Protein AF-A0A2J0UCN4-F1 (afdb_monomer)

Organism: Stenotrophomonas maltophilia (NCBI:txid40324)

Nearest PDB structures (foldseek):
  5ihj-assembly1_A  TM=5.653E-01  e=6.505E+00  Escherichia coli K-12
  8ju3-assembly1_A  TM=4.635E-01  e=6.132E+00  Escherichia phage Mu

Mean predicted aligned error: 7.04 Å

Structure (mmCIF, N/CA/C/O backbone):
data_AF-A0A2J0UCN4-F1
#
_entry.id   AF-A0A2J0UCN4-F1
#
loop_
_atom_site.group_PDB
_atom_site.id
_atom_site.type_symbol
_atom_site.label_atom_id
_atom_site.label_alt_id
_atom_site.label_comp_id
_atom_site.label_asym_id
_atom_site.label_entity_id
_atom_site.label_seq_id
_atom_site.pdbx_PDB_ins_code
_atom_site.Cartn_x
_atom_site.Cartn_y
_atom_site.Cartn_z
_atom_site.occupancy
_atom_site.B_iso_or_equiv
_atom_site.auth_seq_id
_atom_site.auth_comp_id
_atom_site.auth_asym_id
_atom_site.auth_atom_id
_atom_site.pdbx_PDB_model_num
ATOM 1 N N . MET A 1 1 ? -7.588 11.778 -7.143 1.00 81.62 1 MET A N 1
ATOM 2 C CA . MET A 1 1 ? -6.774 11.064 -6.148 1.00 81.62 1 MET A CA 1
ATOM 3 C C . MET A 1 1 ? -5.934 12.008 -5.296 1.00 81.62 1 MET A C 1
ATOM 5 O O . MET A 1 1 ? -5.315 12.928 -5.822 1.00 81.62 1 MET A O 1
ATOM 9 N N . LYS A 1 2 ? -5.925 11.775 -3.985 1.0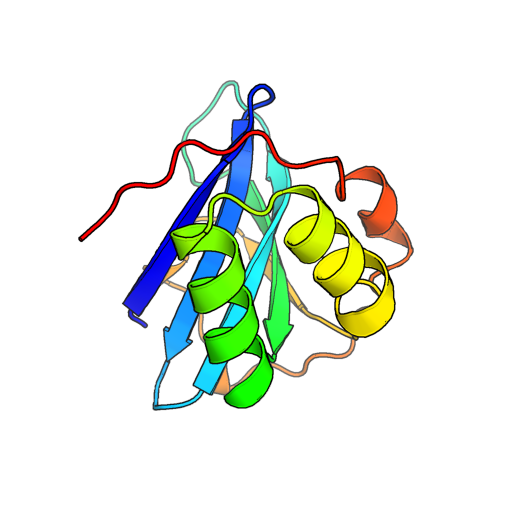0 82.25 2 LYS A N 1
ATOM 10 C CA . LYS A 1 2 ? -5.149 12.488 -2.969 1.00 82.25 2 LYS A CA 1
ATOM 11 C C . LYS A 1 2 ? -4.241 11.492 -2.245 1.00 82.25 2 LYS A C 1
ATOM 13 O O . LYS A 1 2 ? -4.709 10.428 -1.851 1.00 82.25 2 LYS A O 1
ATOM 18 N N . ILE A 1 3 ? -2.971 11.836 -2.036 1.00 77.31 3 ILE A N 1
ATOM 19 C CA . ILE A 1 3 ? -2.081 11.068 -1.156 1.00 77.31 3 ILE A CA 1
ATOM 20 C C . ILE A 1 3 ? -2.292 11.589 0.268 1.00 77.31 3 ILE A C 1
ATOM 22 O O . ILE A 1 3 ? -2.089 12.769 0.543 1.00 77.31 3 ILE A O 1
ATOM 26 N N . ASP A 1 4 ? -2.777 10.716 1.144 1.00 71.06 4 ASP A N 1
ATOM 27 C CA . ASP A 1 4 ? -3.084 11.006 2.548 1.00 71.06 4 ASP A CA 1
ATOM 28 C C . ASP A 1 4 ? -1.888 10.716 3.466 1.00 71.06 4 ASP A C 1
ATOM 30 O O . ASP A 1 4 ? -1.780 11.295 4.544 1.00 71.06 4 ASP A O 1
ATOM 34 N N . LEU A 1 5 ? -1.020 9.787 3.062 1.00 72.06 5 LEU A N 1
ATOM 35 C CA . LEU A 1 5 ? 0.179 9.401 3.792 1.00 72.06 5 LEU A CA 1
ATOM 36 C C . LEU A 1 5 ? 1.251 8.948 2.805 1.00 72.06 5 LEU A C 1
ATOM 38 O O . LEU A 1 5 ? 0.952 8.170 1.900 1.00 72.06 5 LEU A O 1
ATOM 42 N N . LEU A 1 6 ? 2.489 9.366 3.052 1.00 68.19 6 LEU A N 1
ATOM 43 C CA . LEU A 1 6 ? 3.689 8.912 2.365 1.00 68.19 6 LEU A CA 1
ATOM 44 C C . LEU A 1 6 ? 4.693 8.409 3.409 1.00 68.19 6 LEU A C 1
ATOM 46 O O . LEU A 1 6 ? 5.004 9.135 4.351 1.00 68.19 6 LEU A O 1
ATOM 50 N N . VAL A 1 7 ? 5.175 7.178 3.251 1.00 69.25 7 VAL A N 1
ATOM 51 C CA . VAL A 1 7 ? 6.237 6.578 4.069 1.00 69.25 7 VAL A CA 1
ATOM 52 C C . VAL A 1 7 ? 7.309 6.045 3.125 1.00 69.25 7 VAL A C 1
ATOM 54 O O . VAL A 1 7 ? 7.015 5.227 2.254 1.00 69.25 7 VAL A O 1
ATOM 57 N N . GLU A 1 8 ? 8.543 6.512 3.290 1.00 63.12 8 GLU A N 1
ATOM 58 C CA . GLU A 1 8 ? 9.696 6.118 2.475 1.00 63.12 8 GLU A CA 1
ATOM 59 C C . GLU A 1 8 ? 10.703 5.311 3.301 1.00 63.12 8 GLU A C 1
ATOM 61 O O . GLU A 1 8 ? 10.878 5.543 4.497 1.00 63.12 8 GLU A O 1
ATOM 66 N N . TRP A 1 9 ? 11.336 4.334 2.655 1.00 67.06 9 TRP A N 1
ATOM 67 C CA . TRP A 1 9 ? 12.198 3.336 3.276 1.00 67.06 9 TRP A CA 1
ATOM 68 C C . TRP A 1 9 ? 13.666 3.558 2.913 1.00 67.06 9 TRP A C 1
ATOM 70 O O . TRP A 1 9 ? 13.990 4.169 1.898 1.00 67.06 9 TRP A O 1
ATOM 80 N N . TYR A 1 10 ? 14.578 3.009 3.723 1.00 50.75 10 TYR A N 1
ATOM 81 C CA . TYR A 1 10 ? 16.027 3.174 3.530 1.00 50.75 10 TYR A CA 1
ATOM 82 C C . TYR A 1 10 ? 16.559 2.552 2.221 1.00 50.75 10 TYR A C 1
ATOM 84 O O . TYR A 1 10 ? 17.626 2.937 1.751 1.00 50.75 10 TYR A O 1
ATOM 92 N N . ASP A 1 11 ? 15.831 1.609 1.615 1.00 58.38 11 ASP A N 1
ATOM 93 C CA . ASP A 1 11 ? 16.145 1.025 0.304 1.00 58.38 11 ASP A CA 1
ATOM 94 C C . ASP A 1 11 ? 15.367 1.666 -0.859 1.00 58.38 11 ASP A C 1
ATOM 96 O O . ASP A 1 11 ? 15.429 1.165 -1.978 1.00 58.38 11 ASP A O 1
ATOM 100 N N . GLY A 1 12 ? 14.677 2.786 -0.617 1.00 57.94 12 GLY A N 1
ATOM 101 C CA . GLY A 1 12 ? 13.904 3.518 -1.621 1.00 57.94 12 GLY A CA 1
ATOM 102 C C . GLY A 1 12 ? 12.508 2.944 -1.885 1.00 57.94 12 GLY A C 1
ATOM 103 O O . GLY A 1 12 ? 11.764 3.496 -2.702 1.00 57.94 12 GLY A O 1
ATOM 104 N N . GLU A 1 13 ? 12.109 1.864 -1.204 1.00 68.19 13 GLU A N 1
ATOM 105 C CA . GLU A 1 13 ? 10.730 1.382 -1.264 1.00 68.19 13 GLU A CA 1
ATOM 106 C C . GLU A 1 13 ? 9.776 2.455 -0.704 1.00 68.19 13 GLU A C 1
ATOM 108 O O . GLU A 1 13 ? 10.054 3.124 0.291 1.00 68.19 13 GLU A O 1
ATOM 113 N N . LEU A 1 14 ? 8.649 2.673 -1.386 1.00 73.94 14 LEU A N 1
ATOM 114 C CA . LEU A 1 14 ? 7.692 3.730 -1.061 1.00 73.94 14 LEU A CA 1
ATOM 115 C C . LEU A 1 14 ? 6.337 3.118 -0.732 1.00 73.94 14 LEU A C 1
ATOM 117 O O . LEU A 1 14 ? 5.817 2.308 -1.501 1.00 73.94 14 LEU A O 1
ATOM 121 N N . GLN A 1 15 ? 5.750 3.531 0.388 1.00 78.56 15 GLN A N 1
ATOM 122 C CA . GLN A 1 15 ? 4.423 3.108 0.820 1.00 78.56 15 GLN A CA 1
ATOM 123 C C . GLN A 1 15 ? 3.515 4.315 1.002 1.00 78.56 15 GLN A C 1
ATOM 125 O O . GLN A 1 15 ? 3.934 5.364 1.492 1.00 78.56 15 GLN A O 1
ATOM 130 N N . GLN A 1 16 ? 2.262 4.185 0.577 1.00 81.31 16 GLN A N 1
ATOM 131 C CA . GLN A 1 16 ? 1.328 5.304 0.545 1.00 81.31 16 GLN A CA 1
ATOM 132 C C . GLN A 1 16 ? -0.080 4.887 0.940 1.00 81.31 16 GLN A C 1
ATOM 134 O O . GLN A 1 16 ? -0.561 3.830 0.533 1.00 81.31 16 GLN A O 1
ATOM 139 N N . VAL A 1 17 ? -0.773 5.764 1.669 1.00 82.44 17 VAL A N 1
ATOM 140 C CA . VAL A 1 17 ? -2.236 5.720 1.783 1.00 82.44 17 VAL A CA 1
ATOM 141 C C . VAL A 1 17 ? -2.801 6.786 0.863 1.00 82.44 17 VAL A C 1
ATOM 143 O O . VAL A 1 17 ? -2.397 7.946 0.933 1.00 82.44 17 VAL A O 1
ATOM 146 N N . MET A 1 18 ? -3.751 6.404 0.022 1.00 86.75 18 MET A N 1
ATOM 147 C CA . MET A 1 18 ? -4.372 7.292 -0.956 1.00 86.75 18 MET A CA 1
ATOM 148 C C . MET A 1 18 ? -5.887 7.293 -0.793 1.00 86.75 18 MET A C 1
ATOM 150 O O . MET A 1 18 ? -6.477 6.304 -0.353 1.00 86.75 18 MET A O 1
ATOM 154 N N . GLU A 1 19 ? -6.511 8.396 -1.182 1.00 86.00 19 GLU A N 1
ATOM 155 C CA . GLU A 1 19 ? -7.954 8.569 -1.252 1.00 86.00 19 GLU A CA 1
ATOM 156 C C . GLU A 1 19 ? -8.367 8.935 -2.682 1.00 86.00 19 GLU A C 1
ATOM 158 O O . GLU A 1 19 ? -7.788 9.824 -3.310 1.00 86.00 19 GLU A O 1
ATOM 163 N N . ASP A 1 20 ? -9.361 8.232 -3.219 1.00 85.38 20 ASP A N 1
ATOM 164 C CA . ASP A 1 20 ? -9.959 8.559 -4.512 1.00 85.38 20 ASP A CA 1
ATOM 165 C C . ASP A 1 20 ? -11.471 8.336 -4.466 1.00 85.38 20 ASP A C 1
ATOM 167 O O . ASP A 1 20 ? -11.946 7.207 -4.331 1.00 85.38 20 ASP A O 1
ATOM 171 N N . GLY A 1 21 ? -12.245 9.420 -4.548 1.00 83.69 21 GLY A N 1
ATOM 172 C CA . GLY A 1 21 ? -13.709 9.354 -4.567 1.00 83.69 21 GLY A CA 1
ATOM 173 C C . GLY A 1 21 ? -14.328 8.739 -3.304 1.00 83.69 21 GLY A C 1
ATOM 174 O O . GLY A 1 21 ? -15.334 8.039 -3.393 1.00 83.69 21 GLY A O 1
ATOM 175 N N . GLY A 1 22 ? -13.729 8.958 -2.130 1.00 83.75 22 GLY A N 1
ATOM 176 C CA . GLY A 1 22 ? -14.177 8.418 -0.843 1.00 83.75 22 GLY A CA 1
ATOM 177 C C . GLY A 1 22 ? -13.715 6.987 -0.549 1.00 83.75 22 GLY A C 1
ATOM 178 O O . GLY A 1 22 ? -14.072 6.430 0.494 1.00 83.75 22 GLY A O 1
ATOM 179 N N . ARG A 1 23 ? -12.922 6.383 -1.441 1.00 86.88 23 ARG A N 1
ATOM 180 C CA . ARG A 1 23 ? -12.292 5.073 -1.238 1.00 86.88 23 ARG A CA 1
ATOM 181 C C . ARG A 1 23 ? -10.841 5.247 -0.831 1.00 86.88 23 ARG A C 1
ATOM 183 O O . ARG A 1 23 ? -10.173 6.159 -1.304 1.00 86.88 23 ARG A O 1
ATOM 190 N N . TYR A 1 24 ? -10.368 4.351 0.028 1.00 89.62 24 TYR A N 1
ATOM 191 C CA . TYR A 1 24 ? -8.999 4.365 0.520 1.00 89.62 24 TYR A CA 1
ATOM 192 C C . TYR A 1 24 ? -8.211 3.203 -0.056 1.00 89.62 24 TYR A C 1
A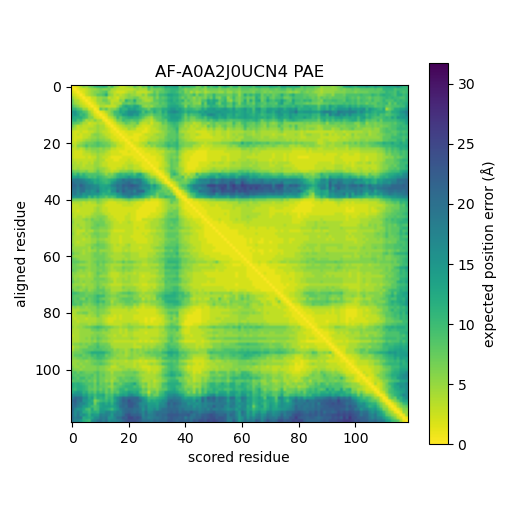TOM 194 O O . TYR A 1 24 ? -8.718 2.083 -0.149 1.00 89.62 24 TYR A O 1
ATOM 202 N N . PHE A 1 25 ? -6.954 3.466 -0.375 1.00 90.12 25 PHE A N 1
ATOM 203 C CA . PHE A 1 25 ? -6.051 2.495 -0.966 1.00 90.12 25 PHE A CA 1
ATOM 204 C C . PHE A 1 25 ? -4.718 2.527 -0.243 1.00 90.12 25 PHE A C 1
ATOM 206 O O . PHE A 1 25 ? -4.298 3.572 0.255 1.00 90.12 25 PHE A O 1
ATOM 213 N N . TYR A 1 26 ? -4.069 1.373 -0.197 1.00 88.44 26 TYR A N 1
ATOM 214 C CA . TYR A 1 26 ? -2.685 1.247 0.218 1.00 88.44 26 TYR A CA 1
ATOM 215 C C . TYR A 1 26 ? -1.862 0.866 -1.002 1.00 88.44 26 TYR A C 1
ATOM 217 O O . TYR A 1 26 ? -2.231 -0.080 -1.696 1.00 88.44 26 TYR A O 1
ATOM 225 N N . ALA A 1 27 ? -0.789 1.602 -1.266 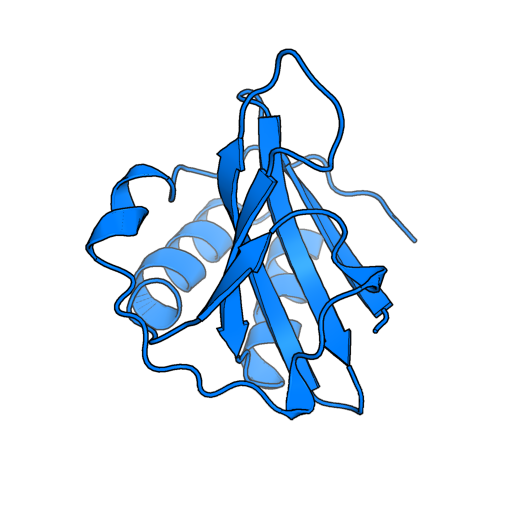1.00 88.62 27 ALA A N 1
ATOM 226 C CA . ALA A 1 27 ? 0.153 1.321 -2.339 1.00 88.62 27 ALA A CA 1
ATOM 227 C C . ALA A 1 27 ? 1.524 1.011 -1.753 1.00 88.62 27 ALA A C 1
ATOM 229 O O . ALA A 1 27 ? 1.967 1.683 -0.822 1.00 88.62 27 ALA A O 1
ATOM 230 N N . ILE A 1 28 ? 2.186 0.004 -2.311 1.00 84.56 28 ILE A N 1
ATOM 231 C CA . ILE A 1 28 ? 3.522 -0.427 -1.903 1.00 84.56 28 ILE A CA 1
ATOM 232 C C . ILE A 1 28 ? 4.354 -0.601 -3.156 1.00 84.56 28 ILE A C 1
ATOM 234 O O . ILE A 1 28 ? 3.948 -1.329 -4.057 1.00 84.56 28 ILE A O 1
ATOM 238 N N . CYS A 1 29 ? 5.502 0.061 -3.218 1.00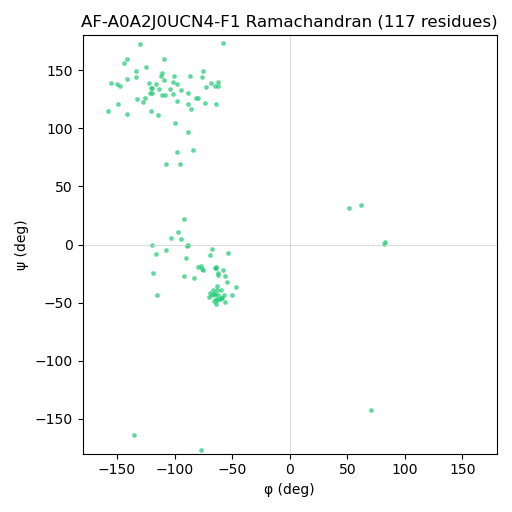 83.88 29 CYS A N 1
ATOM 239 C CA . CYS A 1 29 ? 6.468 -0.143 -4.284 1.00 83.88 29 CYS A CA 1
ATOM 240 C C . CYS A 1 29 ? 7.001 -1.582 -4.214 1.00 83.88 29 CYS A C 1
ATOM 242 O O . CYS A 1 29 ? 7.545 -1.991 -3.194 1.00 83.88 29 CYS A O 1
ATOM 244 N N . VAL A 1 30 ? 6.819 -2.351 -5.286 1.00 83.00 30 VAL A N 1
ATOM 245 C CA . VAL A 1 30 ? 7.247 -3.757 -5.399 1.00 83.00 30 VAL A CA 1
ATOM 246 C C . VAL A 1 30 ? 8.298 -3.963 -6.486 1.00 83.00 30 VAL A C 1
ATOM 248 O O . VAL A 1 30 ? 8.850 -5.049 -6.615 1.00 83.00 30 VAL A O 1
ATOM 251 N N . ALA A 1 31 ? 8.582 -2.943 -7.289 1.00 79.94 31 ALA A N 1
ATOM 252 C CA . ALA A 1 31 ? 9.755 -2.899 -8.147 1.00 79.94 31 ALA A CA 1
ATOM 253 C C . ALA A 1 31 ? 10.106 -1.438 -8.429 1.00 79.94 31 ALA A C 1
ATOM 255 O O . ALA A 1 31 ? 9.215 -0.630 -8.671 1.00 79.94 31 ALA A O 1
ATOM 256 N N . ALA A 1 32 ? 11.392 -1.109 -8.413 1.00 72.75 32 ALA A N 1
ATOM 257 C CA . ALA A 1 32 ? 11.891 0.185 -8.848 1.00 72.75 32 ALA A CA 1
ATOM 258 C C . ALA A 1 32 ? 13.281 0.011 -9.459 1.00 72.75 32 ALA A C 1
ATOM 260 O O . ALA A 1 32 ? 14.122 -0.689 -8.887 1.00 72.75 32 ALA A O 1
ATOM 261 N N . ASP A 1 33 ? 13.529 0.665 -10.590 1.00 67.56 33 ASP A N 1
ATOM 262 C CA . ASP A 1 33 ? 14.894 0.966 -11.011 1.00 67.56 33 ASP A CA 1
ATOM 263 C C . ASP A 1 33 ? 15.296 2.313 -10.398 1.00 67.56 33 ASP A C 1
ATOM 265 O O . ASP A 1 33 ? 14.949 3.380 -10.894 1.00 67.56 33 ASP A O 1
ATOM 269 N N . PHE A 1 34 ? 15.992 2.271 -9.261 1.00 56.78 34 PHE A N 1
ATOM 270 C CA . PHE A 1 34 ? 16.382 3.473 -8.512 1.00 56.78 34 PHE A CA 1
ATOM 271 C C . PHE A 1 34 ? 17.417 4.354 -9.226 1.00 56.78 34 PHE A C 1
ATOM 273 O O . PHE A 1 34 ? 17.790 5.401 -8.692 1.00 56.78 34 PHE A O 1
ATOM 280 N N . SER A 1 35 ? 17.915 3.932 -10.392 1.00 55.75 35 SER A N 1
ATOM 281 C CA . SER A 1 35 ? 18.827 4.737 -11.203 1.00 55.75 35 SER A CA 1
ATOM 282 C C . SER A 1 35 ? 18.110 5.814 -12.028 1.00 55.75 35 SER A C 1
ATOM 284 O O . SER A 1 35 ? 18.746 6.808 -12.384 1.00 55.75 35 SER A O 1
ATOM 286 N N . GLU A 1 36 ? 16.797 5.685 -12.251 1.00 49.62 36 GLU A N 1
ATOM 287 C CA . GLU A 1 36 ? 15.986 6.640 -13.008 1.00 49.62 36 GLU A CA 1
ATOM 288 C C . GLU A 1 36 ? 14.705 7.062 -12.251 1.00 49.62 36 GLU A C 1
ATOM 290 O O . GLU A 1 36 ? 14.436 6.669 -11.116 1.00 49.62 36 GLU A O 1
ATOM 295 N N . THR A 1 37 ? 14.001 8.045 -12.815 1.00 52.66 37 THR A N 1
ATOM 296 C CA . THR A 1 37 ? 12.917 8.825 -12.186 1.00 52.66 37 THR A CA 1
ATOM 297 C C . THR A 1 37 ? 11.728 7.990 -11.668 1.00 52.66 37 THR A C 1
ATOM 299 O O . THR A 1 37 ? 11.600 6.805 -11.932 1.00 52.66 37 THR A O 1
ATOM 302 N N . ALA A 1 38 ? 10.778 8.625 -10.965 1.00 56.03 38 ALA A N 1
ATOM 303 C CA . ALA A 1 38 ? 9.571 7.992 -10.399 1.00 56.03 38 ALA A CA 1
ATOM 304 C C . ALA A 1 38 ? 8.682 7.192 -11.388 1.00 56.03 38 ALA A C 1
ATOM 306 O O . ALA A 1 38 ? 7.741 6.533 -10.947 1.00 56.03 38 ALA A O 1
ATOM 307 N N . LEU A 1 39 ? 8.964 7.250 -12.693 1.00 58.12 39 LEU A N 1
ATOM 308 C CA . LEU A 1 39 ? 8.267 6.524 -13.755 1.00 58.12 39 LEU A CA 1
ATOM 309 C C . LEU A 1 39 ? 8.624 5.030 -13.809 1.00 58.12 39 LEU A C 1
ATOM 311 O O . LEU A 1 39 ? 7.794 4.250 -14.262 1.00 58.12 39 LEU A O 1
ATOM 315 N N . ASP A 1 40 ? 9.773 4.618 -13.267 1.00 70.69 40 ASP A N 1
ATOM 316 C CA . ASP A 1 40 ? 10.236 3.219 -13.305 1.00 70.69 40 ASP A CA 1
ATOM 317 C C . ASP A 1 40 ? 9.804 2.402 -12.079 1.00 70.69 40 ASP A C 1
ATOM 319 O O . ASP A 1 40 ? 10.424 1.400 -11.715 1.00 70.69 40 ASP A O 1
ATOM 323 N N . ARG A 1 41 ? 8.747 2.854 -11.396 1.00 81.12 41 ARG A N 1
ATOM 324 C CA . ARG A 1 41 ? 8.227 2.225 -10.180 1.00 81.12 41 ARG A CA 1
ATOM 325 C C . ARG A 1 41 ? 6.958 1.446 -10.477 1.00 81.12 41 ARG A C 1
ATOM 327 O O . ARG A 1 41 ? 6.037 1.968 -11.098 1.00 81.12 41 ARG A O 1
ATOM 334 N N . VAL A 1 42 ? 6.894 0.229 -9.955 1.00 86.56 42 VAL A N 1
ATOM 335 C CA . VAL A 1 42 ? 5.707 -0.622 -9.937 1.00 86.56 42 VAL A CA 1
ATOM 336 C C . VAL A 1 42 ? 5.191 -0.685 -8.511 1.00 86.56 42 VAL A C 1
ATOM 338 O O . VAL A 1 42 ? 5.928 -1.027 -7.586 1.00 86.56 42 VAL A O 1
ATOM 341 N N . TYR A 1 43 ? 3.908 -0.408 -8.338 1.00 88.56 43 TYR A N 1
ATOM 342 C CA . TYR A 1 43 ? 3.220 -0.450 -7.063 1.00 88.56 43 TYR A CA 1
ATOM 343 C C . TYR A 1 43 ? 2.183 -1.557 -7.055 1.00 88.56 43 TYR A C 1
ATOM 345 O O . TYR A 1 43 ? 1.371 -1.669 -7.968 1.00 88.56 43 TYR A O 1
ATOM 353 N N . PHE A 1 44 ? 2.168 -2.335 -5.981 1.00 89.56 44 PHE A N 1
ATOM 354 C CA . PHE A 1 44 ? 1.040 -3.179 -5.637 1.00 89.56 44 PHE A CA 1
ATOM 355 C C . PHE A 1 44 ? 0.064 -2.367 -4.788 1.00 89.56 44 PHE A C 1
ATOM 357 O O . PHE A 1 44 ? 0.426 -1.847 -3.729 1.00 89.56 44 PHE A O 1
ATOM 364 N N . VAL A 1 45 ? -1.1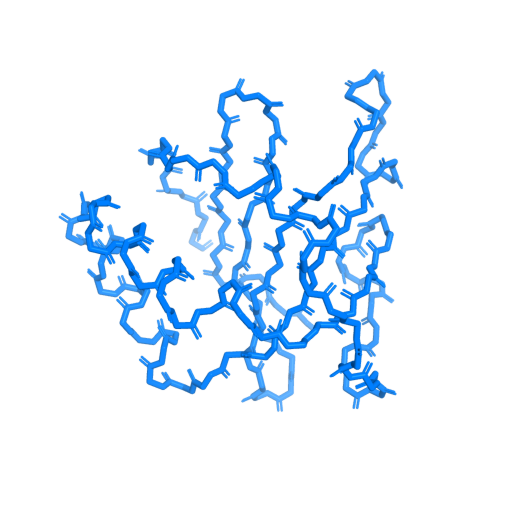68 -2.239 -5.270 1.00 90.88 45 VAL A N 1
ATOM 365 C CA . VAL A 1 45 ? -2.205 -1.396 -4.676 1.00 90.88 45 VAL A CA 1
ATOM 366 C C . VAL A 1 45 ? -3.397 -2.252 -4.282 1.00 90.88 45 VAL A C 1
ATOM 368 O O . VAL A 1 45 ? -3.858 -3.077 -5.064 1.00 90.88 45 VAL A O 1
ATOM 371 N N . PHE A 1 46 ? -3.938 -2.045 -3.085 1.00 91.38 46 PHE A N 1
ATOM 372 C CA . PHE A 1 46 ? -5.133 -2.750 -2.618 1.00 91.38 46 PHE A CA 1
ATOM 373 C C . PHE A 1 46 ? -6.062 -1.844 -1.808 1.00 91.38 46 PHE A C 1
ATOM 375 O O . PHE A 1 46 ? -5.668 -0.802 -1.280 1.00 91.38 46 PHE A O 1
ATOM 382 N N . ASN A 1 47 ? -7.329 -2.251 -1.704 1.00 91.38 47 ASN A N 1
ATOM 383 C CA . ASN A 1 47 ? -8.353 -1.489 -0.992 1.00 91.38 47 ASN A CA 1
ATOM 384 C C . ASN A 1 47 ? -8.167 -1.549 0.532 1.00 91.38 47 ASN A C 1
ATOM 386 O O . ASN A 1 47 ? -8.026 -2.625 1.129 1.00 91.38 47 ASN A O 1
ATOM 390 N N . LEU A 1 48 ? -8.301 -0.386 1.167 1.00 89.75 48 LEU A N 1
ATOM 391 C CA . LEU A 1 48 ? -8.420 -0.236 2.610 1.00 89.75 48 LEU A CA 1
ATOM 392 C C . LEU A 1 48 ? -9.871 -0.003 3.010 1.00 89.75 48 LEU A C 1
ATOM 394 O O . LEU A 1 48 ? -10.603 0.790 2.416 1.00 89.75 48 LEU A O 1
ATOM 398 N N . LEU A 1 49 ? -10.270 -0.633 4.109 1.00 89.81 49 LEU A N 1
ATOM 399 C CA . LEU A 1 49 ? -11.501 -0.271 4.790 1.00 89.81 49 LEU A CA 1
ATOM 400 C C . LEU A 1 49 ? -11.293 1.045 5.560 1.00 89.81 49 LEU A C 1
ATOM 402 O O . LEU A 1 49 ? -10.213 1.268 6.116 1.00 89.81 49 LEU A O 1
ATOM 406 N N . PRO A 1 50 ? -12.333 1.882 5.738 1.00 87.62 50 PRO A N 1
ATOM 407 C CA . PRO A 1 50 ? -12.218 3.123 6.511 1.00 87.62 50 PRO A CA 1
ATOM 408 C C . PRO A 1 50 ? -11.667 2.923 7.932 1.00 87.62 50 PRO A C 1
ATOM 410 O O . PRO A 1 50 ? -10.970 3.782 8.470 1.00 87.62 50 PRO A O 1
ATOM 413 N N . ARG A 1 51 ? -11.958 1.770 8.553 1.00 89.25 51 ARG A N 1
ATOM 414 C CA . ARG A 1 51 ? -11.400 1.402 9.863 1.00 89.25 51 ARG A CA 1
ATOM 415 C C . ARG A 1 51 ? -9.889 1.169 9.815 1.00 89.25 51 ARG A C 1
ATOM 417 O O . ARG A 1 51 ? -9.211 1.607 10.728 1.00 89.25 51 ARG A O 1
ATOM 424 N N . GLU A 1 52 ? -9.380 0.547 8.755 1.00 89.69 52 GLU A N 1
ATOM 425 C CA . GLU A 1 52 ? -7.951 0.261 8.590 1.00 89.69 52 GLU A CA 1
ATOM 426 C C . GLU A 1 52 ? -7.176 1.550 8.366 1.00 89.69 52 GLU A C 1
ATOM 428 O O . GLU A 1 52 ? -6.166 1.758 9.022 1.00 89.69 52 GLU A O 1
ATOM 433 N N . ARG A 1 53 ? -7.711 2.473 7.558 1.00 87.00 53 ARG A N 1
ATOM 434 C CA . ARG A 1 53 ? -7.134 3.813 7.393 1.00 87.00 53 ARG A CA 1
ATOM 435 C C . ARG A 1 53 ? -7.010 4.556 8.727 1.00 87.00 53 ARG A C 1
ATOM 437 O O . ARG A 1 53 ? -5.976 5.154 9.003 1.00 87.00 53 ARG A O 1
ATOM 444 N N . ARG A 1 54 ? -8.040 4.492 9.581 1.00 87.31 54 ARG A N 1
ATOM 445 C CA . ARG A 1 54 ? -7.976 5.073 10.936 1.00 87.31 54 ARG A CA 1
ATOM 446 C C . ARG A 1 54 ? -6.950 4.372 11.823 1.00 87.31 54 ARG A C 1
ATOM 448 O O . ARG A 1 54 ? -6.226 5.058 12.534 1.00 87.31 54 ARG A O 1
ATOM 455 N N . THR A 1 55 ? -6.883 3.042 11.786 1.00 89.31 55 THR A N 1
ATOM 456 C CA . THR A 1 55 ? -5.902 2.276 12.568 1.00 89.31 55 THR A CA 1
ATOM 457 C C . THR A 1 55 ? -4.475 2.604 12.136 1.00 89.31 55 THR A C 1
ATOM 459 O O . THR A 1 55 ? -3.669 2.930 12.995 1.00 89.31 55 THR A O 1
ATOM 462 N N . ILE A 1 56 ? -4.185 2.612 10.831 1.00 83.25 56 ILE A N 1
ATOM 463 C CA . ILE A 1 56 ? -2.877 3.002 10.281 1.00 83.25 56 ILE A CA 1
ATOM 464 C C . ILE A 1 56 ? -2.507 4.414 10.748 1.00 83.25 56 ILE A C 1
ATOM 466 O O . ILE A 1 56 ? -1.430 4.609 11.302 1.00 83.25 56 ILE A O 1
ATOM 470 N N . GLY A 1 57 ? -3.419 5.383 10.607 1.00 81.94 57 GLY A N 1
ATOM 471 C CA . GLY A 1 57 ? -3.180 6.754 11.067 1.00 81.94 57 GLY A CA 1
ATOM 472 C C . GLY A 1 57 ? -2.901 6.854 12.572 1.00 81.94 57 GLY A C 1
ATOM 473 O O . GLY A 1 57 ? -2.021 7.603 12.981 1.00 81.94 57 GLY A O 1
ATOM 474 N N . GLY A 1 58 ? -3.611 6.076 13.397 1.00 84.50 58 GLY A N 1
ATOM 475 C CA . GLY A 1 58 ? -3.385 6.024 14.843 1.00 84.50 58 GLY A CA 1
ATOM 476 C C . GLY A 1 58 ? -2.039 5.403 15.227 1.00 84.50 58 GLY A C 1
ATOM 477 O O . GLY A 1 58 ? -1.346 5.951 16.078 1.00 84.50 58 GLY A O 1
ATOM 478 N N . LEU A 1 59 ? -1.655 4.301 14.576 1.00 84.56 59 LEU A N 1
ATOM 479 C CA . LEU A 1 59 ? -0.374 3.623 14.804 1.00 84.56 59 LEU A CA 1
ATOM 480 C C . LEU A 1 59 ? 0.803 4.535 14.448 1.00 84.56 59 LEU A C 1
ATOM 482 O O . LEU A 1 59 ? 1.739 4.677 15.227 1.00 84.56 59 LEU A O 1
ATOM 486 N N . LEU A 1 60 ? 0.712 5.238 13.320 1.00 77.69 60 LEU A N 1
ATOM 487 C CA . LEU A 1 60 ? 1.733 6.195 12.894 1.00 77.69 60 LEU A CA 1
ATOM 488 C C . LEU A 1 60 ? 1.835 7.400 13.828 1.00 77.69 60 LEU A C 1
ATOM 490 O O . LEU A 1 60 ? 2.938 7.798 14.182 1.00 77.69 60 LEU A O 1
ATOM 494 N N . ALA A 1 61 ? 0.703 7.958 14.268 1.00 81.50 61 ALA A N 1
ATOM 495 C CA . ALA A 1 61 ? 0.696 9.067 15.225 1.00 81.50 61 ALA A CA 1
ATOM 496 C C . ALA A 1 61 ? 1.319 8.687 16.581 1.00 81.50 61 ALA A C 1
ATOM 498 O O . ALA A 1 61 ? 1.825 9.555 17.290 1.00 81.50 61 ALA A O 1
ATOM 499 N N . ALA A 1 62 ? 1.280 7.402 16.938 1.00 83.31 62 ALA A N 1
ATOM 500 C CA . ALA A 1 62 ? 1.919 6.855 18.129 1.00 83.31 62 ALA A CA 1
ATOM 501 C C . ALA A 1 62 ? 3.373 6.401 17.896 1.00 83.31 62 ALA A C 1
ATOM 503 O O . ALA A 1 62 ? 4.006 5.924 18.838 1.00 83.31 62 ALA A O 1
ATOM 504 N N . SER A 1 63 ? 3.894 6.514 16.668 1.00 77.88 63 SER A N 1
ATOM 505 C CA . SER A 1 63 ? 5.162 5.906 16.243 1.00 77.88 63 SER A CA 1
ATOM 506 C C . SER A 1 63 ? 5.244 4.401 16.552 1.00 77.88 63 SER A C 1
ATOM 508 O O . SER A 1 63 ? 6.320 3.868 16.819 1.00 77.88 63 SER A O 1
ATOM 510 N N . ASP A 1 64 ? 4.102 3.709 16.524 1.00 82.69 64 ASP A N 1
ATOM 511 C CA . ASP A 1 64 ? 3.985 2.277 16.801 1.00 82.69 64 ASP A CA 1
ATOM 512 C C . ASP A 1 64 ? 4.291 1.460 15.538 1.00 82.69 64 ASP A C 1
ATOM 514 O O . ASP A 1 64 ? 3.409 1.043 14.779 1.00 82.69 64 ASP A O 1
ATOM 518 N N . VAL A 1 65 ? 5.589 1.278 15.300 1.00 78.25 65 VAL A N 1
ATOM 519 C CA . VAL A 1 65 ? 6.133 0.540 14.152 1.00 78.25 65 VAL A CA 1
ATOM 520 C C . VAL A 1 65 ? 5.728 -0.934 14.189 1.00 78.25 65 VAL A C 1
ATOM 522 O O . VAL A 1 65 ? 5.407 -1.514 13.153 1.00 78.25 65 VAL A O 1
ATOM 525 N N . GLU A 1 66 ? 5.717 -1.537 15.379 1.00 81.12 66 GLU A N 1
ATOM 526 C CA . GLU A 1 66 ? 5.408 -2.956 15.570 1.00 81.12 66 GLU A CA 1
ATOM 527 C C . GLU A 1 66 ? 3.924 -3.234 15.309 1.00 81.12 66 GLU A C 1
ATOM 529 O O . GLU A 1 66 ? 3.582 -4.156 14.565 1.00 81.12 66 GLU A O 1
ATOM 534 N N . GLY A 1 67 ? 3.033 -2.390 15.835 1.00 85.06 67 GLY A N 1
ATOM 535 C CA . GLY A 1 67 ? 1.603 -2.482 15.562 1.00 85.06 67 GLY A CA 1
ATOM 536 C C . GLY A 1 67 ? 1.270 -2.255 14.085 1.00 85.06 67 GLY A C 1
ATOM 537 O O . GLY A 1 67 ? 0.379 -2.920 13.544 1.00 85.06 67 GLY A O 1
ATOM 538 N N . LEU A 1 68 ? 2.001 -1.360 13.407 1.00 81.06 68 LEU A N 1
ATOM 539 C CA . LEU A 1 68 ? 1.863 -1.149 11.964 1.00 81.06 68 LEU A CA 1
ATOM 540 C C . LEU A 1 68 ? 2.301 -2.378 11.163 1.00 81.06 68 LEU A C 1
ATOM 542 O O . LEU A 1 68 ? 1.543 -2.829 10.303 1.00 81.06 68 LEU A O 1
ATOM 546 N N . ASP A 1 69 ? 3.472 -2.947 11.461 1.00 78.62 69 ASP A N 1
ATOM 547 C CA . ASP A 1 69 ? 3.970 -4.158 10.796 1.00 78.62 69 ASP A CA 1
ATOM 548 C C . ASP A 1 69 ? 3.004 -5.336 10.984 1.00 78.62 69 ASP A C 1
ATOM 550 O O . ASP A 1 69 ? 2.619 -5.990 10.013 1.00 78.62 69 ASP A O 1
ATOM 554 N N . HIS A 1 70 ? 2.520 -5.546 12.209 1.00 83.44 70 HIS A N 1
ATOM 555 C CA . HIS A 1 70 ? 1.551 -6.594 12.515 1.00 83.44 70 HIS A CA 1
ATOM 556 C C . HIS A 1 70 ? 0.239 -6.420 11.732 1.00 83.44 70 HIS A C 1
ATOM 558 O O . HIS A 1 70 ? -0.247 -7.367 11.109 1.00 83.44 70 HIS A O 1
ATOM 564 N N . LEU A 1 71 ? -0.320 -5.202 11.696 1.00 85.69 71 LEU A N 1
ATOM 565 C CA . LEU A 1 71 ? -1.526 -4.911 10.914 1.00 85.69 71 LEU A CA 1
ATOM 566 C C . LEU A 1 71 ? -1.318 -5.213 9.426 1.00 85.69 71 LEU A C 1
ATOM 568 O O . LEU A 1 71 ? -2.186 -5.823 8.792 1.00 85.69 71 LEU A O 1
ATOM 572 N N . LEU A 1 72 ? -0.189 -4.770 8.873 1.00 80.00 72 LEU A N 1
ATOM 573 C CA . LEU A 1 72 ? 0.127 -4.947 7.465 1.00 80.00 72 LEU A CA 1
ATOM 574 C C . LEU A 1 72 ? 0.276 -6.435 7.121 1.00 80.00 72 LEU A C 1
ATOM 576 O O . LEU A 1 72 ? -0.427 -6.926 6.234 1.00 80.00 72 LEU A O 1
ATOM 580 N N . ARG A 1 73 ? 1.093 -7.178 7.875 1.00 77.62 73 ARG A N 1
ATOM 581 C CA . ARG A 1 73 ? 1.362 -8.605 7.635 1.00 77.62 73 ARG A CA 1
ATOM 582 C C . ARG A 1 73 ? 0.140 -9.486 7.801 1.00 77.62 73 ARG A C 1
ATOM 584 O O . ARG A 1 73 ? -0.119 -10.330 6.948 1.00 77.62 73 ARG A O 1
ATOM 591 N N . GLU A 1 74 ? -0.610 -9.305 8.880 1.00 81.25 74 GLU A N 1
ATOM 592 C CA . GLU A 1 74 ? -1.688 -10.238 9.198 1.00 81.25 74 GLU A CA 1
ATOM 593 C C . GLU A 1 74 ? -2.982 -9.944 8.448 1.00 81.25 74 GLU A C 1
ATOM 595 O O . GLU A 1 74 ? -3.776 -10.855 8.212 1.00 81.25 74 GLU A O 1
ATOM 600 N N . LYS A 1 75 ? -3.240 -8.677 8.097 1.00 79.38 75 LYS A N 1
ATOM 601 C CA . LYS A 1 75 ? -4.567 -8.274 7.600 1.00 79.38 75 LYS A CA 1
ATOM 602 C C . LYS A 1 75 ? -4.583 -7.724 6.189 1.00 79.38 75 LYS A C 1
ATOM 604 O O . LYS A 1 75 ? -5.648 -7.742 5.561 1.00 79.38 75 LYS A O 1
ATOM 609 N N . LEU A 1 76 ? -3.457 -7.198 5.718 1.00 78.12 76 LEU A N 1
ATOM 610 C CA . LEU A 1 76 ? -3.415 -6.404 4.495 1.00 78.12 76 LEU A CA 1
ATOM 611 C C . LEU A 1 76 ? -2.598 -7.083 3.394 1.00 78.12 76 LEU A C 1
ATOM 613 O O . LEU A 1 76 ? -3.098 -7.195 2.281 1.00 78.12 76 LEU A O 1
ATOM 617 N N . TYR A 1 77 ? -1.437 -7.661 3.702 1.00 78.69 77 TYR A N 1
ATOM 618 C CA . TYR A 1 77 ? -0.588 -8.348 2.719 1.00 78.69 77 TYR A CA 1
ATOM 619 C C . TYR A 1 77 ? -1.164 -9.659 2.179 1.00 78.69 77 TYR A C 1
ATOM 621 O O . TYR A 1 77 ? -0.630 -10.202 1.222 1.00 78.69 77 TYR A O 1
ATOM 629 N N . GLY A 1 78 ? -2.254 -10.170 2.752 1.00 81.12 78 GLY A N 1
ATOM 630 C CA . GLY A 1 78 ? -3.006 -11.297 2.193 1.00 81.12 78 GLY A CA 1
ATOM 631 C C . GLY A 1 78 ? -4.095 -10.894 1.192 1.00 81.12 78 GLY A C 1
ATOM 632 O O . GLY A 1 78 ? -4.818 -11.765 0.715 1.00 81.12 78 GLY A O 1
ATOM 633 N N . ARG A 1 79 ? -4.281 -9.597 0.909 1.00 87.75 79 ARG A N 1
ATOM 634 C CA . ARG A 1 79 ? -5.372 -9.120 0.050 1.00 87.75 79 ARG A CA 1
ATOM 635 C C . ARG A 1 79 ? -5.003 -9.145 -1.419 1.00 87.75 79 ARG A C 1
ATOM 637 O O . ARG A 1 79 ? -3.880 -8.819 -1.790 1.00 87.75 79 ARG A O 1
ATOM 644 N N . LEU A 1 80 ? -6.009 -9.450 -2.234 1.00 92.06 80 LEU A N 1
ATOM 645 C CA . LEU A 1 80 ? -5.932 -9.214 -3.665 1.00 92.06 80 LEU A CA 1
ATOM 646 C C . LEU A 1 80 ? -5.768 -7.716 -3.931 1.00 92.06 80 LEU A C 1
ATOM 648 O O . LEU A 1 80 ? -6.368 -6.870 -3.254 1.00 92.06 80 LEU A O 1
ATOM 652 N N . GLY A 1 81 ? -4.922 -7.422 -4.903 1.00 92.31 81 GLY A N 1
ATOM 653 C CA . GLY A 1 81 ? -4.541 -6.080 -5.291 1.00 92.31 81 GLY A CA 1
ATOM 654 C C . GLY A 1 81 ? -4.553 -5.912 -6.803 1.00 92.31 81 GLY A C 1
ATOM 655 O O . GLY A 1 81 ? -5.115 -6.721 -7.535 1.00 92.31 81 GLY A O 1
ATOM 656 N N . ALA A 1 82 ? -3.912 -4.851 -7.262 1.00 93.00 82 ALA A N 1
ATOM 657 C CA . ALA A 1 82 ? -3.625 -4.584 -8.659 1.00 93.00 82 ALA A CA 1
ATOM 658 C C . ALA A 1 82 ? -2.254 -3.909 -8.766 1.00 93.00 82 ALA A C 1
ATOM 660 O O . ALA A 1 82 ? -1.773 -3.308 -7.801 1.00 93.00 82 ALA A O 1
ATOM 661 N N . LEU A 1 83 ? -1.618 -4.030 -9.928 1.00 91.00 83 LEU A N 1
ATOM 662 C CA . LEU A 1 83 ? -0.323 -3.411 -10.194 1.00 91.00 83 LEU A CA 1
ATOM 663 C C . LEU A 1 83 ? -0.506 -2.106 -10.951 1.00 91.00 83 LEU A C 1
ATOM 665 O O . LEU A 1 83 ? -1.297 -2.035 -11.891 1.00 91.00 83 LEU A O 1
ATOM 669 N N . PHE A 1 84 ? 0.265 -1.102 -10.561 1.00 90.75 84 PHE A N 1
ATOM 670 C CA . PHE A 1 84 ? 0.298 0.186 -11.230 1.00 90.75 84 PHE A CA 1
ATOM 671 C C . PHE A 1 84 ? 1.726 0.643 -11.444 1.00 90.75 84 PHE A C 1
ATOM 673 O O . PHE A 1 84 ? 2.585 0.431 -10.594 1.00 90.75 84 PHE A O 1
ATOM 680 N N . GLU A 1 85 ? 1.963 1.299 -12.569 1.00 88.94 85 GLU A N 1
ATOM 681 C CA . GLU A 1 85 ? 3.275 1.810 -12.939 1.00 88.94 85 GLU A CA 1
ATOM 682 C C . GLU A 1 85 ? 3.290 3.338 -12.887 1.00 88.94 85 GLU A C 1
ATOM 684 O O . GLU A 1 85 ? 2.282 4.002 -13.156 1.00 88.94 85 GLU A O 1
ATOM 689 N N . GLY A 1 86 ? 4.445 3.894 -12.537 1.00 82.88 86 GLY A N 1
ATOM 690 C CA . GLY A 1 86 ? 4.722 5.322 -12.609 1.00 82.88 86 GLY A CA 1
ATOM 691 C C . GLY A 1 86 ? 3.978 6.175 -11.580 1.00 82.88 86 GLY A C 1
ATOM 692 O O . GLY A 1 86 ? 3.854 5.806 -10.412 1.00 82.88 86 GLY A O 1
ATOM 693 N N . ASP A 1 87 ? 3.547 7.368 -12.003 1.00 82.31 87 ASP A N 1
ATOM 694 C CA . ASP A 1 87 ? 2.981 8.386 -11.112 1.00 82.31 87 ASP A CA 1
ATOM 695 C C . ASP A 1 87 ? 1.560 8.011 -10.654 1.00 82.31 87 ASP A C 1
ATOM 697 O O . ASP A 1 87 ? 0.657 7.923 -11.502 1.00 82.31 87 ASP A O 1
ATOM 701 N N . PRO A 1 88 ? 1.329 7.896 -9.328 1.00 82.88 88 PRO A N 1
ATOM 702 C CA . PRO A 1 88 ? 0.008 7.691 -8.759 1.00 82.88 88 PRO A CA 1
ATOM 703 C C . PRO A 1 88 ? -1.070 8.629 -9.326 1.00 82.88 88 PRO A C 1
ATOM 705 O O . PRO A 1 88 ? -2.208 8.206 -9.535 1.00 82.88 88 PRO A O 1
ATOM 708 N N . SER A 1 89 ? -0.740 9.891 -9.625 1.00 81.94 89 SER A N 1
ATOM 709 C CA . SER A 1 89 ? -1.701 10.885 -10.133 1.00 81.94 89 SER A CA 1
ATOM 710 C C . SER A 1 89 ? -2.400 10.480 -11.441 1.00 81.94 89 SER A C 1
ATOM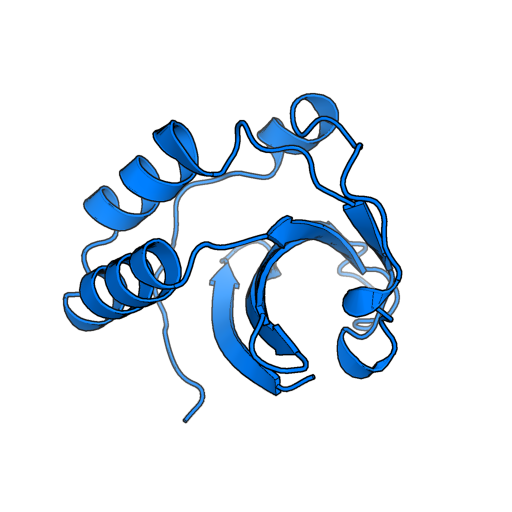 712 O O . SER A 1 89 ? -3.491 10.975 -11.735 1.00 81.94 89 SER A O 1
ATOM 714 N N . SER A 1 90 ? -1.797 9.561 -12.201 1.00 84.31 90 SER A N 1
ATOM 715 C CA . SER A 1 90 ? -2.310 9.050 -13.474 1.00 84.31 90 SER A CA 1
ATOM 716 C C . SER A 1 90 ? -3.221 7.821 -13.342 1.00 84.31 90 SER A C 1
ATOM 718 O O . SER A 1 90 ? -3.879 7.434 -14.312 1.00 84.31 90 SER A O 1
ATOM 720 N N . TRP A 1 91 ? -3.275 7.190 -12.166 1.00 88.81 91 TRP A N 1
ATOM 721 C CA . TRP A 1 91 ? -3.972 5.920 -11.972 1.00 88.81 91 TRP A CA 1
ATOM 722 C C . TRP A 1 91 ? -5.491 6.085 -11.904 1.00 88.81 91 TRP A C 1
ATOM 724 O O . TRP A 1 91 ? -6.021 7.031 -11.323 1.00 88.81 91 TRP A O 1
ATOM 734 N N . GLN A 1 92 ? -6.212 5.103 -12.448 1.00 85.44 92 GLN A N 1
ATOM 735 C CA . GLN A 1 92 ? -7.676 5.049 -12.419 1.00 85.44 92 GLN A CA 1
ATOM 736 C C . GLN A 1 92 ? -8.168 3.965 -11.451 1.00 85.44 92 GLN A C 1
ATOM 738 O O . GLN A 1 92 ? -8.724 2.952 -11.857 1.00 85.44 92 GLN A O 1
ATOM 743 N N . LEU A 1 93 ? -7.976 4.169 -10.146 1.00 84.06 93 LEU A N 1
ATOM 744 C CA . LEU A 1 93 ? -8.253 3.152 -9.113 1.00 84.06 93 LEU A CA 1
ATOM 745 C C . LEU A 1 93 ? -9.730 2.728 -9.023 1.00 84.06 93 LEU A C 1
ATOM 747 O O . LEU A 1 93 ? -10.049 1.633 -8.560 1.00 84.06 93 LEU A O 1
ATOM 751 N N . ASN A 1 94 ? -10.646 3.596 -9.452 1.00 76.94 94 ASN A N 1
ATOM 752 C CA . ASN A 1 94 ? -12.083 3.351 -9.360 1.00 76.94 94 ASN A CA 1
ATOM 753 C C . ASN A 1 94 ? -12.629 2.359 -10.397 1.00 76.94 94 ASN A C 1
ATOM 755 O O . ASN A 1 94 ? -13.693 1.788 -10.160 1.00 76.94 94 ASN A O 1
ATOM 759 N N . SER A 1 95 ? -11.925 2.147 -11.509 1.00 78.69 95 SER A N 1
ATOM 760 C CA . SER A 1 95 ? -12.307 1.222 -12.586 1.00 78.69 95 SER A CA 1
ATOM 761 C C . SER A 1 95 ? -11.523 -0.093 -12.560 1.00 78.69 95 SER A C 1
ATOM 763 O O . SER A 1 95 ? -11.664 -0.899 -13.475 1.00 78.69 95 SER A O 1
ATOM 765 N N . VAL A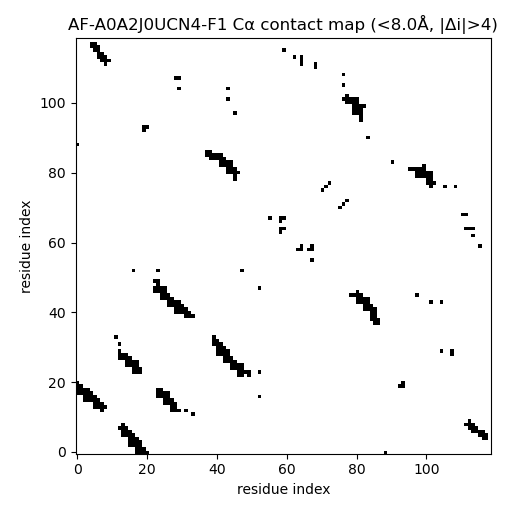 1 96 ? -10.694 -0.300 -11.536 1.00 85.25 96 VAL A N 1
ATOM 766 C CA . VAL A 1 96 ? -9.764 -1.428 -11.455 1.00 85.25 96 VAL A CA 1
ATOM 767 C C . VAL A 1 96 ? -10.372 -2.592 -10.686 1.00 85.25 96 VAL A C 1
ATOM 769 O O . VAL A 1 96 ? -10.890 -2.428 -9.576 1.00 85.25 96 VAL A O 1
ATOM 772 N N . ASP A 1 97 ? -10.231 -3.778 -11.270 1.00 86.56 97 ASP A N 1
ATOM 773 C CA . ASP A 1 97 ? -10.456 -5.045 -10.593 1.00 86.56 97 ASP A CA 1
ATOM 774 C C . ASP A 1 97 ? -9.207 -5.414 -9.781 1.00 86.56 97 ASP A C 1
ATOM 776 O O . ASP A 1 97 ? -8.087 -5.419 -10.287 1.00 86.56 97 ASP A O 1
ATOM 780 N N . PHE A 1 98 ? -9.398 -5.678 -8.488 1.00 89.44 98 PHE A N 1
ATOM 781 C CA . PHE A 1 98 ? -8.324 -6.051 -7.568 1.00 89.44 98 PHE A CA 1
ATOM 782 C C . PHE A 1 98 ? -8.303 -7.573 -7.407 1.00 89.44 98 PHE A C 1
ATOM 784 O O . PHE A 1 98 ? -8.860 -8.104 -6.444 1.00 89.44 98 PHE A O 1
ATOM 791 N N . ASP A 1 99 ? -7.715 -8.266 -8.377 1.00 91.81 99 ASP A N 1
ATOM 792 C CA . ASP A 1 99 ? -7.694 -9.728 -8.487 1.00 91.81 99 ASP A CA 1
ATOM 793 C C . ASP A 1 99 ? -6.281 -10.338 -8.460 1.00 91.81 99 ASP A C 1
ATOM 795 O O . ASP A 1 99 ? -6.129 -11.561 -8.474 1.00 91.81 99 ASP A O 1
ATOM 799 N N . VAL A 1 100 ? -5.240 -9.509 -8.354 1.00 89.31 100 VAL A N 1
ATOM 800 C CA . VAL A 1 100 ? -3.845 -9.956 -8.334 1.00 89.31 100 VAL A CA 1
ATOM 801 C C . VAL A 1 100 ? -3.474 -10.464 -6.946 1.00 89.31 100 VAL A C 1
ATOM 803 O O . VAL A 1 100 ? -3.600 -9.748 -5.951 1.00 89.31 100 VAL A O 1
ATOM 806 N N . GLU A 1 101 ? -2.962 -11.692 -6.871 1.00 88.56 101 GLU A N 1
ATOM 807 C CA . GLU A 1 101 ? -2.464 -12.252 -5.618 1.00 88.56 101 GLU A CA 1
ATOM 808 C C . GLU A 1 101 ? -1.191 -11.537 -5.131 1.00 88.56 101 GLU A C 1
ATOM 810 O O . GLU A 1 101 ? -0.279 -11.276 -5.917 1.00 88.56 101 GLU A O 1
ATOM 815 N N . PRO A 1 102 ? -1.066 -11.281 -3.819 1.00 79.88 102 PRO A N 1
ATOM 816 C CA . PRO A 1 102 ? 0.095 -10.598 -3.252 1.00 79.88 102 PRO A CA 1
ATOM 817 C C . PRO A 1 102 ? 1.328 -11.505 -3.127 1.00 79.88 102 PRO A C 1
ATOM 819 O O . PRO A 1 102 ? 2.445 -11.002 -2.998 1.00 79.88 102 PRO A O 1
ATOM 822 N N . ALA A 1 103 ? 1.155 -12.834 -3.164 1.00 80.12 103 ALA A N 1
ATOM 823 C CA . ALA A 1 103 ? 2.209 -13.821 -2.903 1.00 80.12 103 ALA A CA 1
ATOM 824 C C . ALA A 1 103 ? 3.522 -13.595 -3.691 1.00 80.12 103 ALA A C 1
ATOM 826 O O . ALA A 1 103 ? 4.589 -13.652 -3.072 1.00 80.12 103 ALA A O 1
ATOM 827 N N . PRO A 1 104 ? 3.497 -13.269 -5.000 1.00 78.69 104 PRO A N 1
ATOM 828 C CA . PRO A 1 104 ? 4.712 -12.998 -5.779 1.00 78.69 104 PRO A CA 1
ATOM 829 C C . PRO A 1 104 ? 5.489 -11.753 -5.320 1.00 78.69 104 PRO A C 1
ATOM 831 O O . PRO A 1 104 ? 6.684 -11.626 -5.603 1.00 78.69 104 PRO A O 1
ATOM 834 N N . TYR A 1 105 ? 4.823 -10.850 -4.599 1.00 72.94 105 TYR A N 1
ATOM 835 C CA . TYR A 1 105 ? 5.344 -9.550 -4.186 1.00 72.94 105 TYR A CA 1
ATOM 836 C C . TYR A 1 105 ? 5.661 -9.482 -2.686 1.00 72.94 105 TYR A C 1
ATOM 838 O O . TYR A 1 105 ? 6.264 -8.513 -2.235 1.00 72.94 105 TYR A O 1
ATOM 846 N N . LEU A 1 106 ? 5.359 -10.540 -1.917 1.00 69.19 106 LEU A N 1
ATOM 847 C CA . LEU A 1 106 ? 5.575 -10.574 -0.464 1.00 69.19 106 LEU A CA 1
ATOM 848 C C . LEU A 1 106 ? 7.025 -10.294 -0.035 1.00 69.19 106 LEU A C 1
ATOM 850 O O . LEU A 1 106 ? 7.268 -9.798 1.062 1.00 69.19 106 LEU A O 1
ATOM 854 N N . LYS A 1 107 ? 8.001 -10.593 -0.900 1.00 67.56 107 LYS A N 1
ATOM 855 C CA . LYS A 1 107 ? 9.429 -10.338 -0.645 1.00 67.56 107 LYS A CA 1
ATOM 856 C C . LYS A 1 107 ? 9.783 -8.847 -0.517 1.00 67.56 107 LYS A C 1
ATOM 858 O O . LYS A 1 107 ? 10.831 -8.543 0.049 1.00 67.56 107 LYS A O 1
ATOM 863 N N . PHE A 1 108 ? 8.916 -7.966 -1.018 1.00 65.38 108 PHE A N 1
ATOM 864 C CA . PHE A 1 108 ? 9.028 -6.504 -0.955 1.00 65.38 108 PHE A CA 1
ATOM 865 C C . PHE A 1 108 ? 8.266 -5.909 0.245 1.00 65.38 108 PHE A C 1
ATOM 867 O O . PHE A 1 108 ? 8.180 -4.705 0.420 1.00 65.38 108 PHE A O 1
ATOM 874 N N . PHE A 1 109 ? 7.691 -6.749 1.111 1.00 65.00 109 PHE A N 1
ATOM 875 C CA . PHE A 1 109 ? 7.020 -6.314 2.335 1.00 65.00 109 PHE A CA 1
ATOM 876 C C . PHE A 1 109 ? 7.967 -6.394 3.545 1.00 65.00 109 PHE A C 1
ATOM 878 O O . PHE A 1 109 ? 7.837 -7.257 4.428 1.00 65.00 109 PHE A O 1
ATOM 885 N N . ARG A 1 110 ? 8.977 -5.516 3.560 1.00 61.88 110 ARG A N 1
ATOM 886 C CA . ARG A 1 110 ? 9.980 -5.419 4.641 1.00 61.88 110 ARG A CA 1
ATOM 887 C C . ARG A 1 110 ? 9.426 -4.694 5.887 1.00 61.88 110 ARG A C 1
ATOM 889 O O . ARG A 1 110 ? 8.231 -4.429 5.938 1.00 61.88 110 ARG A O 1
ATOM 896 N N . PHE A 1 111 ? 10.250 -4.476 6.926 1.00 55.31 111 PHE A N 1
ATOM 897 C CA . PHE A 1 111 ? 9.899 -3.814 8.209 1.00 55.31 111 PHE A CA 1
ATOM 898 C C . PHE A 1 111 ? 10.069 -2.281 8.215 1.00 55.31 111 PHE A C 1
ATOM 900 O O . PHE A 1 111 ? 11.159 -1.827 7.860 1.00 55.31 111 PHE A O 1
ATOM 907 N N . PRO A 1 112 ? 9.077 -1.485 8.662 1.00 54.00 112 PRO A N 1
ATOM 908 C CA . PRO A 1 112 ? 9.120 -0.038 8.471 1.00 54.00 112 PRO A CA 1
ATOM 909 C C . PRO A 1 112 ? 10.262 0.649 9.224 1.00 54.00 112 PRO A C 1
ATOM 911 O O . PRO A 1 112 ? 10.483 0.401 10.408 1.00 54.00 112 PRO A O 1
ATOM 914 N N . VAL A 1 113 ? 10.934 1.577 8.537 1.00 44.78 113 VAL A N 1
ATOM 915 C CA . VAL A 1 113 ? 11.667 2.693 9.150 1.00 44.78 113 VAL A CA 1
ATOM 916 C C . VAL A 1 113 ? 10.735 3.900 9.069 1.00 44.78 113 VAL A C 1
ATOM 918 O O . VAL A 1 113 ? 10.234 4.212 7.993 1.00 44.78 113 VAL A O 1
ATOM 921 N N . VAL A 1 114 ? 10.425 4.533 10.201 1.00 53.78 114 VAL A N 1
ATOM 922 C CA . VAL A 1 114 ? 9.425 5.610 10.254 1.00 53.78 114 VAL A CA 1
ATOM 923 C C . VAL A 1 114 ? 10.109 6.972 10.261 1.00 53.78 114 VAL A C 1
ATOM 925 O O . VAL A 1 114 ? 10.581 7.406 11.305 1.00 53.78 114 VAL A O 1
ATOM 928 N N . ASP A 1 115 ? 10.069 7.659 9.119 1.00 49.50 115 ASP A N 1
ATOM 929 C CA . ASP A 1 115 ? 10.044 9.123 9.048 1.00 49.50 115 ASP A CA 1
ATOM 930 C C . ASP A 1 115 ? 8.755 9.533 8.319 1.00 49.50 115 ASP A C 1
ATOM 932 O O . ASP A 1 115 ? 8.533 9.189 7.158 1.00 49.50 115 ASP A O 1
ATOM 936 N N . ALA A 1 116 ? 7.858 10.217 9.034 1.00 48.19 116 ALA A N 1
ATOM 937 C CA . ALA A 1 116 ? 6.527 10.583 8.556 1.00 48.19 116 ALA A CA 1
ATOM 938 C C . ALA A 1 116 ? 6.404 12.102 8.418 1.00 48.19 116 ALA A C 1
ATOM 940 O O . ALA A 1 116 ? 6.328 12.797 9.426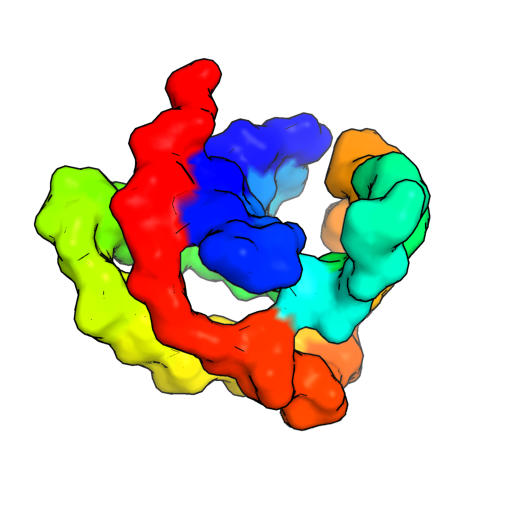 1.00 48.19 116 ALA A O 1
ATOM 941 N N . LEU A 1 117 ? 6.309 12.608 7.187 1.00 39.97 117 LEU A N 1
ATOM 942 C CA . LEU A 1 117 ? 5.809 13.952 6.884 1.00 39.97 117 LEU A CA 1
ATOM 943 C C . LEU A 1 117 ? 5.326 14.011 5.430 1.00 39.97 117 LEU A C 1
ATOM 945 O O . LEU A 1 117 ? 6.156 13.972 4.534 1.00 39.97 117 LEU A O 1
ATOM 949 N N . VAL A 1 118 ? 4.020 14.217 5.219 1.00 40.22 118 VAL A N 1
ATOM 950 C CA . VAL A 1 118 ? 3.504 15.314 4.376 1.00 40.22 118 VAL A CA 1
ATOM 951 C C . VAL A 1 118 ? 2.135 15.719 4.941 1.00 40.22 118 VAL A C 1
ATOM 953 O O . VAL A 1 118 ? 1.248 14.875 5.071 1.00 40.22 118 VAL A O 1
ATOM 956 N N . ALA A 1 119 ? 2.008 16.987 5.338 1.00 33.59 119 ALA A N 1
ATOM 957 C CA . ALA A 1 119 ? 0.756 17.637 5.735 1.00 33.59 119 ALA A CA 1
ATOM 958 C C . ALA A 1 119 ? 0.016 18.194 4.512 1.00 33.59 119 ALA A C 1
ATOM 960 O O . ALA A 1 119 ? 0.715 18.641 3.573 1.00 33.59 119 ALA A O 1
#

Foldseek 3Di:
DAWPWWAAAPVGWIWTWDDDPNWIKIWTFLDAPPVDDQQRTKIWMDTDDPVLVVQCVVCLVVVVQVSNLCCCVPPNLQFQTDMDGGDPVPDDVVPDDRHHGSVVRVVRSDGGDDDIDDD

Sequence (119 aa):
MKIDLLVEWYDGELQQVMEDGGRYFYAICVAADFSETALDRVYFVFNLLPRERRTIGGLLAASDVEGLDHLLREKLYGRLGALFEGDPSSWQLNSVDFDVEPAPYLKFFRFPVVDALVA

Solvent-accessible surface area (backbone atoms only — not comparable to full-atom values): 7010 Å² total; per-residue (Å²): 118,45,80,70,40,55,42,56,38,98,86,69,44,41,36,34,36,34,38,49,96,91,42,39,32,41,35,34,38,64,44,65,51,86,90,55,64,73,63,52,28,31,27,46,32,32,81,42,53,75,67,51,55,50,49,51,54,52,27,60,76,65,68,35,57,66,63,44,48,51,50,40,61,76,69,48,58,78,41,46,12,36,80,47,69,32,58,72,87,76,61,66,74,89,82,56,75,58,75,40,72,34,75,92,49,51,89,56,67,72,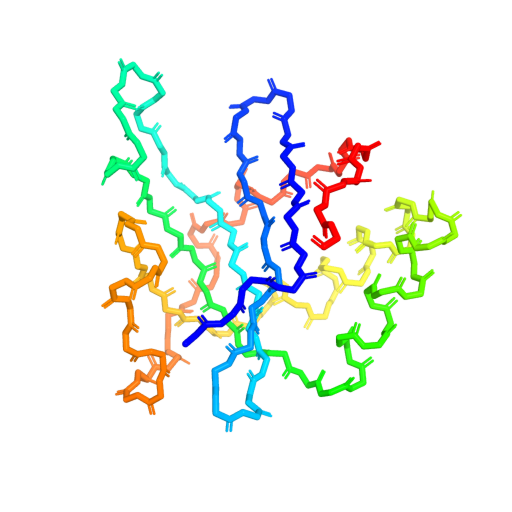82,82,58,91,60,82,80,70,135

pLDDT: mean 77.27, std 13.33, range [33.59, 93.0]

Secondary structure (DSSP, 8-state):
-EEEEEEE-TTS-EEEEEEETTEEEEEEEEEE-TTS-GGGEEEEEEEEPHHHHHHHHHHHHTT-HHHHHHHIIIIITTS-BEEEES-GGG--GGG----B-SGGGGGG--PPP--B---

Radius of gyration: 13.33 Å; Cα contacts (8 Å, |Δi|>4): 192; chains: 1; bounding box: 33×32×32 Å